Protein AF-A0A5N6J3F9-F1 (afdb_monomer_lite)

pLDDT: mean 80.96, std 13.85, range [47.03, 97.5]

InterPro domains:
  IPR051706 Glycosyltransferase domain-containing protein [PTHR32385] (2-87)

Secondary structure (DSSP, 8-state):
--GGG----SSHHHHHHHHTSHHHHHHHHHHHHHT---GGG---PPPHHHHSSSTT-S-------TT--HHHHHHHHHHHTHHHHHHHHHHHHHHHHHHHHHHHHHHHHHHHHHHHTT-------PPP-------

Organism: NCBI:txid656917

Foldseek 3Di:
DLVVLQDDDPQVLVSCCRRPRPVVVVVVVVVVVVVVDDPVPDDDDDDPVLCDDDPNNPDDDDDDPPPCDPSNVVVVVCVVCVVVVVVVVVVVVVVVVVVVVVVVVVVVVVVVVVVVVPPPDPPPDDDDPDDDDDD

Structure (mmCIF, N/CA/C/O backbone):
data_AF-A0A5N6J3F9-F1
#
_entry.id   AF-A0A5N6J3F9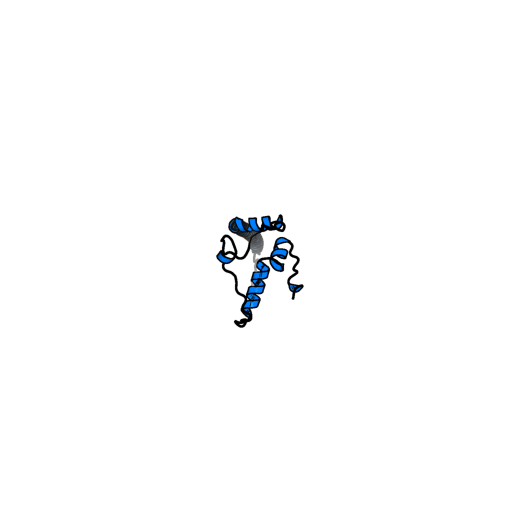-F1
#
loop_
_atom_site.group_PDB
_atom_site.id
_atom_site.type_symbol
_atom_site.label_atom_id
_atom_site.label_alt_id
_atom_site.label_comp_id
_atom_site.label_asym_id
_atom_site.label_entity_id
_atom_site.label_seq_id
_atom_site.pdbx_PDB_ins_code
_atom_site.Cartn_x
_atom_site.Cartn_y
_atom_site.Cartn_z
_atom_site.occupancy
_atom_site.B_iso_or_equiv
_atom_site.auth_seq_id
_atom_site.auth_comp_id
_atom_site.auth_asym_id
_atom_site.auth_atom_id
_atom_site.pdbx_PDB_model_num
ATOM 1 N N . MET A 1 1 ? 2.176 13.726 18.840 1.00 58.25 1 MET A N 1
ATOM 2 C CA . MET A 1 1 ? 1.753 12.321 18.663 1.00 58.25 1 MET A CA 1
ATOM 3 C C . MET A 1 1 ? 0.657 12.175 17.603 1.00 58.25 1 MET A C 1
ATOM 5 O O . MET A 1 1 ? 0.898 11.438 16.664 1.00 58.25 1 MET A O 1
ATOM 9 N N . LEU A 1 2 ? -0.479 12.898 17.643 1.00 58.34 2 LEU A N 1
ATOM 10 C CA . LEU A 1 2 ? -1.531 12.738 16.610 1.00 58.34 2 LEU A CA 1
ATOM 11 C C . LEU A 1 2 ? -1.236 13.447 15.267 1.00 58.34 2 LEU A C 1
ATOM 13 O O . LEU A 1 2 ? -1.411 12.858 14.208 1.00 58.34 2 LEU A O 1
ATOM 17 N N . GLN A 1 3 ? -0.723 14.684 15.303 1.00 66.62 3 GLN A N 1
ATOM 18 C CA . GLN A 1 3 ? -0.440 15.482 14.092 1.00 66.62 3 GLN A CA 1
ATOM 19 C C . GLN A 1 3 ? 0.627 14.868 13.175 1.00 66.62 3 GLN A C 1
ATOM 21 O O . GLN A 1 3 ? 0.628 15.130 11.981 1.00 66.62 3 GLN A O 1
ATOM 26 N N . GLN A 1 4 ? 1.523 14.029 13.705 1.00 67.06 4 GLN A N 1
ATOM 27 C CA . GLN A 1 4 ? 2.532 13.346 12.889 1.00 67.06 4 GLN A CA 1
ATOM 28 C C . GLN A 1 4 ? 1.935 12.290 11.956 1.00 67.06 4 GLN A C 1
ATOM 30 O O . GLN A 1 4 ? 2.615 11.891 11.024 1.00 67.06 4 GLN A O 1
ATOM 35 N N . TYR A 1 5 ? 0.701 11.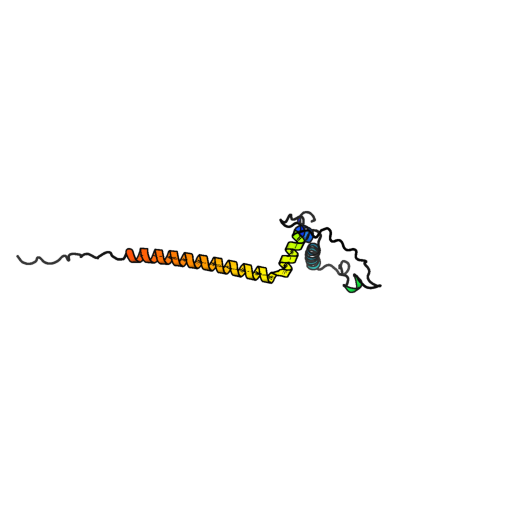833 12.183 1.00 62.06 5 TYR A N 1
ATOM 36 C CA . TYR A 1 5 ? 0.044 10.825 11.345 1.00 62.06 5 TYR A CA 1
ATOM 37 C C . TYR A 1 5 ? -0.974 11.425 10.361 1.00 62.06 5 TYR A C 1
ATOM 39 O O . TYR A 1 5 ? -1.582 10.680 9.593 1.00 62.06 5 TYR A O 1
ATOM 47 N N . ASP A 1 6 ? -1.111 12.753 10.323 1.00 63.91 6 ASP A N 1
ATOM 48 C CA . ASP A 1 6 ? -1.978 13.481 9.389 1.00 63.91 6 ASP A CA 1
ATOM 49 C C . ASP A 1 6 ? -1.257 13.759 8.058 1.00 63.91 6 ASP A C 1
ATOM 51 O O . ASP A 1 6 ? -0.816 14.869 7.755 1.00 63.91 6 ASP A O 1
ATOM 55 N N . HIS A 1 7 ? -1.060 12.701 7.273 1.00 66.94 7 HIS A N 1
ATOM 56 C CA . HIS A 1 7 ? -0.431 12.812 5.960 1.00 66.94 7 HIS A CA 1
ATOM 57 C C . HIS A 1 7 ? -1.499 12.980 4.881 1.00 66.94 7 HIS A C 1
ATOM 59 O O . HIS A 1 7 ? -2.342 12.108 4.699 1.00 66.94 7 HIS A O 1
ATOM 65 N N . HIS A 1 8 ? -1.424 14.056 4.104 1.00 68.38 8 HIS A N 1
ATOM 66 C CA . HIS A 1 8 ? -2.337 14.300 2.989 1.00 68.38 8 HIS A CA 1
ATOM 67 C C . HIS A 1 8 ? -1.790 13.668 1.702 1.00 68.38 8 HIS A C 1
ATOM 69 O O . HIS A 1 8 ? -1.081 14.307 0.926 1.00 68.38 8 HIS A O 1
ATOM 75 N N . TRP A 1 9 ? -2.094 12.388 1.484 1.00 68.06 9 TRP A N 1
ATOM 76 C CA . TRP A 1 9 ? -1.736 11.687 0.250 1.00 68.06 9 TRP A CA 1
ATOM 77 C C . TRP A 1 9 ? -2.703 12.044 -0.886 1.00 68.06 9 TRP A C 1
ATOM 79 O O . TRP A 1 9 ? -3.869 12.355 -0.655 1.00 68.06 9 TRP A O 1
ATOM 89 N N . VAL A 1 10 ? -2.230 11.936 -2.134 1.00 74.25 10 VAL A N 1
ATOM 90 C CA . VAL A 1 10 ? -3.023 12.203 -3.356 1.00 74.25 10 VAL A CA 1
ATOM 91 C C . VAL A 1 10 ? -4.295 11.341 -3.426 1.00 74.25 10 VAL A C 1
ATOM 93 O O . VAL A 1 10 ? -5.291 11.759 -4.011 1.00 74.25 10 VAL A O 1
ATOM 96 N N . PHE A 1 11 ? -4.281 10.157 -2.805 1.00 75.69 11 PHE A N 1
ATOM 97 C CA . PHE A 1 11 ? -5.440 9.273 -2.695 1.00 75.69 11 PHE A CA 1
ATOM 98 C C . PHE A 1 11 ? -6.031 9.315 -1.271 1.00 75.69 11 PHE A C 1
ATOM 100 O O . PHE A 1 11 ? -5.395 8.786 -0.352 1.00 75.69 11 PHE A O 1
ATOM 107 N N . PRO A 1 12 ? -7.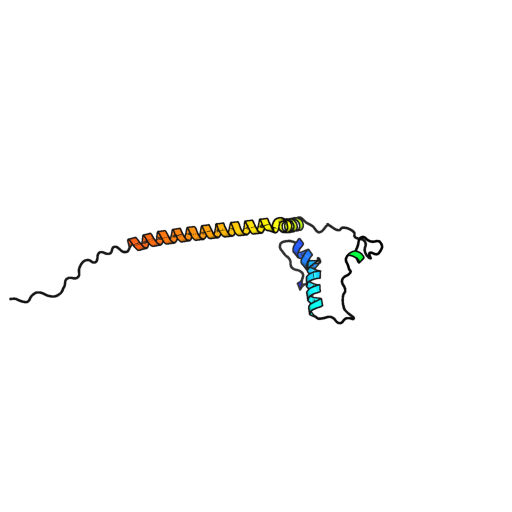247 9.871 -1.080 1.00 82.38 12 PRO A N 1
ATOM 108 C CA . PRO A 1 12 ? -7.904 9.985 0.228 1.00 82.38 12 PRO A CA 1
ATOM 109 C C . PRO A 1 12 ? -8.026 8.659 0.988 1.00 82.38 12 PRO A C 1
ATOM 111 O O . PRO A 1 12 ? -7.840 8.621 2.204 1.00 82.38 12 PRO A O 1
ATOM 114 N N . TYR A 1 13 ? -8.277 7.558 0.278 1.00 83.88 13 TYR A N 1
ATOM 115 C CA . TYR A 1 13 ? -8.363 6.218 0.855 1.00 83.88 13 TYR A CA 1
ATOM 116 C C . TYR A 1 13 ? -7.096 5.818 1.623 1.00 83.88 13 TYR A C 1
ATOM 118 O O . TYR A 1 13 ? -7.195 5.264 2.714 1.00 83.88 13 TYR A O 1
ATOM 126 N N . ILE A 1 14 ? -5.90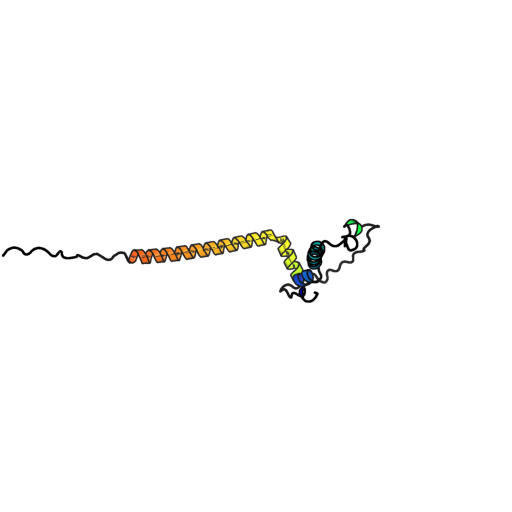5 6.128 1.095 1.00 83.94 14 ILE A N 1
ATOM 127 C CA . ILE A 1 14 ? -4.628 5.790 1.749 1.00 83.94 14 ILE A CA 1
ATOM 128 C C . ILE A 1 14 ? -4.467 6.598 3.036 1.00 83.94 14 ILE A C 1
ATOM 130 O O . ILE A 1 14 ? -4.099 6.034 4.064 1.00 83.94 14 ILE A O 1
ATOM 134 N N . THR A 1 15 ? -4.798 7.890 2.995 1.00 83.69 15 THR A N 1
ATOM 135 C CA . THR A 1 15 ? -4.777 8.769 4.169 1.00 83.69 15 THR A CA 1
ATOM 136 C C . THR A 1 15 ? -5.668 8.221 5.280 1.00 83.69 15 THR A C 1
ATOM 138 O O . THR A 1 15 ? -5.195 7.968 6.384 1.00 83.69 15 THR A O 1
ATOM 141 N N . ILE A 1 16 ? -6.938 7.937 4.977 1.00 85.44 16 ILE A N 1
ATOM 142 C CA . ILE A 1 16 ? -7.891 7.392 5.957 1.00 85.44 16 ILE A CA 1
ATOM 143 C C . ILE A 1 16 ? -7.379 6.055 6.511 1.00 85.44 16 ILE A C 1
ATOM 145 O O . ILE A 1 16 ? -7.396 5.825 7.719 1.00 85.44 16 ILE A O 1
ATOM 149 N N . MET A 1 17 ? -6.849 5.188 5.645 1.00 87.38 17 MET A N 1
ATOM 150 C CA . MET A 1 17 ? -6.320 3.887 6.047 1.00 87.38 17 MET A CA 1
ATOM 151 C C . MET A 1 17 ? -5.114 3.979 6.985 1.00 87.38 17 MET A C 1
ATOM 153 O O . MET A 1 17 ? -5.001 3.168 7.909 1.00 87.38 17 MET A O 1
ATOM 157 N N . TYR A 1 18 ? -4.231 4.952 6.748 1.00 85.50 18 TYR A N 1
ATOM 158 C CA . TYR A 1 18 ? -3.004 5.172 7.513 1.00 85.50 18 TYR A CA 1
ATOM 159 C C . TYR A 1 18 ? -3.237 5.927 8.824 1.00 85.50 18 TYR A C 1
ATOM 161 O O . TYR A 1 18 ? -2.506 5.697 9.783 1.00 85.50 18 TYR A O 1
ATOM 169 N N . SER A 1 19 ? -4.242 6.804 8.884 1.00 83.44 19 SER A N 1
ATOM 170 C CA . SER A 1 19 ? -4.513 7.625 10.070 1.00 83.44 19 SER A CA 1
ATOM 171 C C . SER A 1 19 ? -5.530 6.990 11.021 1.00 83.44 19 SER A C 1
ATOM 173 O O . SER A 1 19 ? -5.359 7.080 12.232 1.00 83.44 19 SER A O 1
ATOM 175 N N . THR A 1 20 ? -6.587 6.350 10.508 1.00 84.94 20 THR A N 1
ATOM 176 C CA . THR A 1 20 ? -7.681 5.795 11.338 1.00 84.94 20 THR A CA 1
ATOM 177 C C . THR A 1 20 ? -8.126 4.390 10.933 1.00 84.94 20 THR A C 1
ATOM 179 O O . THR A 1 20 ? -9.075 3.852 11.502 1.00 84.94 20 THR A O 1
ATOM 182 N N . GLY A 1 21 ? -7.454 3.765 9.968 1.00 85.50 21 GLY A N 1
ATOM 183 C CA . GLY A 1 21 ? -7.810 2.440 9.479 1.00 85.50 21 GLY A CA 1
ATOM 184 C C . GLY A 1 21 ? -6.957 1.291 10.035 1.00 85.50 21 GLY A C 1
ATOM 185 O O . GLY A 1 21 ? -6.046 1.489 10.836 1.00 85.50 21 GLY A O 1
ATOM 186 N N . PRO A 1 22 ? -7.209 0.057 9.566 1.00 87.06 22 PRO A N 1
ATOM 187 C CA . PRO A 1 22 ? -6.394 -1.127 9.841 1.00 87.06 22 PRO A CA 1
ATOM 188 C C . PRO A 1 22 ? -4.869 -0.959 9.737 1.00 87.06 22 PRO A C 1
ATOM 190 O O . PRO A 1 22 ? -4.122 -1.615 10.470 1.00 87.06 22 PRO A O 1
ATOM 193 N N . LEU A 1 23 ? -4.380 -0.094 8.842 1.00 88.25 23 LEU A N 1
ATOM 194 C CA . LEU A 1 23 ? -2.943 0.113 8.684 1.00 88.25 23 LEU A CA 1
ATOM 195 C C . LEU A 1 23 ? -2.369 0.933 9.846 1.00 88.25 23 LEU A C 1
ATOM 197 O O . LEU A 1 23 ? -1.329 0.548 10.378 1.00 88.25 23 LEU A O 1
ATOM 201 N N . PHE A 1 24 ? -3.078 1.968 10.312 1.00 89.62 24 PHE A N 1
ATOM 202 C CA . PHE A 1 24 ? -2.723 2.692 11.538 1.00 89.62 24 PHE A CA 1
ATOM 203 C C . PHE A 1 24 ? -2.529 1.732 12.716 1.00 89.62 24 PHE A C 1
ATOM 205 O O . PHE A 1 24 ? -1.481 1.729 13.361 1.00 89.62 24 PHE A O 1
ATOM 212 N N . LEU A 1 25 ? -3.510 0.848 12.942 1.00 89.44 25 LEU A N 1
ATOM 213 C CA . LEU A 1 25 ? -3.459 -0.137 14.023 1.00 89.44 25 LEU A CA 1
ATOM 214 C C . LEU A 1 25 ? -2.232 -1.048 13.897 1.00 89.44 25 LEU A C 1
ATOM 216 O O . LEU A 1 25 ? -1.576 -1.340 14.890 1.00 89.44 25 LEU A O 1
ATOM 220 N N . SER A 1 26 ? -1.888 -1.451 12.673 1.00 91.31 26 SER A N 1
ATOM 221 C CA . SER A 1 26 ? -0.711 -2.282 12.408 1.00 91.31 26 SER A CA 1
ATOM 222 C C . SER A 1 26 ? 0.601 -1.564 12.746 1.00 91.31 26 SER A C 1
ATOM 224 O O . SER A 1 26 ? 1.530 -2.194 13.251 1.00 91.31 26 SER A O 1
ATOM 226 N N . VAL A 1 27 ? 0.696 -0.257 12.481 1.00 91.19 27 VAL A N 1
ATOM 227 C CA . VAL A 1 27 ? 1.875 0.558 12.822 1.00 91.19 27 VAL A CA 1
ATOM 228 C C . VAL A 1 27 ? 1.996 0.725 14.333 1.00 91.19 27 VAL A C 1
ATOM 230 O O . VAL A 1 27 ? 3.051 0.433 14.891 1.00 91.19 27 VAL A O 1
ATOM 233 N N . ILE A 1 28 ? 0.910 1.111 15.006 1.00 90.38 28 ILE A N 1
ATOM 234 C CA . ILE A 1 28 ? 0.902 1.267 16.465 1.00 90.38 28 ILE A CA 1
ATOM 235 C C . ILE A 1 28 ? 1.173 -0.065 17.168 1.00 90.38 28 ILE A C 1
ATOM 237 O O . ILE A 1 28 ? 1.898 -0.092 18.154 1.00 90.38 28 ILE A O 1
ATOM 241 N N . TRP A 1 29 ? 0.663 -1.183 16.648 1.00 91.12 29 TRP A N 1
ATOM 242 C CA . TRP A 1 29 ? 0.944 -2.511 17.196 1.00 91.12 29 TRP A CA 1
ATOM 243 C C . TRP A 1 29 ? 2.433 -2.867 17.136 1.00 91.12 29 TRP A C 1
ATOM 245 O O . TRP A 1 29 ? 2.987 -3.378 18.110 1.00 91.12 29 TRP A O 1
ATOM 255 N N . LYS A 1 30 ? 3.099 -2.559 16.015 1.00 90.88 30 LYS A N 1
ATOM 256 C CA . LYS A 1 30 ? 4.552 -2.738 15.886 1.00 90.88 30 LYS A CA 1
ATOM 257 C C . LYS A 1 30 ? 5.317 -1.873 16.883 1.00 90.88 30 LYS A C 1
ATOM 259 O O . LYS A 1 30 ? 6.243 -2.375 17.510 1.00 90.88 30 LYS A O 1
ATOM 264 N N . GLU A 1 31 ? 4.925 -0.610 17.031 1.00 91.06 31 GLU A N 1
ATOM 265 C CA . GLU A 1 31 ? 5.516 0.316 18.004 1.00 91.06 31 GLU A CA 1
ATOM 266 C C . GLU A 1 31 ? 5.346 -0.214 19.437 1.00 91.06 31 GLU A C 1
ATOM 268 O O . GLU A 1 31 ? 6.309 -0.315 20.185 1.00 91.06 31 GLU A O 1
ATOM 273 N N . TYR A 1 32 ? 4.136 -0.659 19.776 1.00 90.31 32 TYR A N 1
ATOM 274 C CA . TYR A 1 32 ? 3.782 -1.172 21.094 1.00 90.31 32 TYR A CA 1
ATOM 275 C C . TYR A 1 32 ? 4.566 -2.433 21.486 1.00 90.31 32 TYR A C 1
ATOM 277 O O . TYR A 1 32 ? 5.058 -2.522 22.607 1.00 90.31 32 TYR A O 1
ATOM 285 N N . ILE A 1 33 ? 4.710 -3.411 20.582 1.00 90.81 33 ILE A N 1
ATOM 286 C CA . ILE A 1 33 ? 5.481 -4.630 20.884 1.00 90.81 33 ILE A CA 1
ATOM 287 C C . ILE A 1 33 ? 6.979 -4.331 20.992 1.00 90.81 33 ILE A C 1
ATOM 289 O O . ILE A 1 33 ? 7.672 -4.998 21.762 1.00 90.81 33 ILE A O 1
ATOM 293 N N . ARG A 1 34 ? 7.490 -3.350 20.234 1.00 91.31 34 ARG A N 1
ATOM 294 C CA . ARG A 1 34 ? 8.919 -3.005 20.223 1.00 91.31 34 ARG A CA 1
ATOM 295 C C . ARG A 1 34 ? 9.441 -2.654 21.617 1.00 91.31 34 ARG A C 1
ATOM 297 O O . ARG A 1 34 ? 10.594 -2.952 21.915 1.00 91.31 34 ARG A O 1
ATOM 304 N N . ASP A 1 35 ? 8.584 -2.094 22.462 1.00 88.12 35 ASP A N 1
ATOM 305 C CA . ASP A 1 35 ? 8.940 -1.627 23.800 1.00 88.12 35 ASP A CA 1
ATOM 306 C C . ASP A 1 35 ? 8.790 -2.712 24.893 1.00 88.12 35 ASP A C 1
ATOM 308 O O . ASP A 1 35 ? 8.906 -2.401 26.075 1.00 88.12 35 ASP A O 1
ATOM 312 N N . TYR A 1 36 ? 8.554 -3.983 24.522 1.00 86.31 36 TYR A N 1
ATOM 313 C CA . TYR A 1 36 ? 8.416 -5.143 25.428 1.00 86.31 36 TYR A CA 1
ATOM 314 C C . TYR A 1 36 ? 7.562 -4.853 26.679 1.00 86.31 36 TYR A C 1
ATOM 316 O O . TYR A 1 36 ? 8.060 -4.887 27.809 1.00 86.31 36 TYR A O 1
ATOM 324 N N . PRO A 1 37 ? 6.263 -4.560 26.498 1.00 88.06 37 PRO A N 1
ATOM 325 C CA . PRO A 1 37 ? 5.400 -4.112 27.581 1.00 88.06 37 PRO A CA 1
ATOM 326 C C . PRO A 1 37 ? 5.275 -5.183 28.681 1.00 88.06 37 PRO A C 1
ATOM 328 O O . PRO A 1 37 ? 5.171 -6.375 28.371 1.00 88.06 37 PRO A O 1
ATOM 331 N N . PRO A 1 38 ? 5.255 -4.786 29.967 1.00 89.62 38 PRO A N 1
ATOM 332 C CA . PRO A 1 38 ? 5.102 -5.723 31.074 1.00 89.62 38 PRO A CA 1
ATOM 333 C C . PRO A 1 38 ? 3.747 -6.442 31.010 1.00 89.62 38 PRO A C 1
ATOM 335 O O . PRO A 1 38 ? 2.748 -5.881 30.565 1.00 89.62 38 PRO A O 1
ATOM 338 N N . GLU A 1 39 ? 3.685 -7.678 31.514 1.00 86.56 39 GLU A N 1
ATOM 339 C CA . GLU A 1 39 ? 2.496 -8.546 31.397 1.00 86.56 39 GLU A CA 1
ATOM 340 C C . GLU A 1 39 ? 1.201 -7.912 31.932 1.00 86.56 39 GLU A C 1
ATOM 342 O O . GLU A 1 39 ? 0.121 -8.157 31.398 1.00 86.56 39 GLU A O 1
ATOM 347 N N . MET A 1 40 ? 1.299 -7.046 32.944 1.00 86.44 40 MET A N 1
ATOM 348 C CA . MET A 1 40 ? 0.147 -6.344 33.520 1.00 86.44 40 MET A CA 1
ATOM 349 C C . MET A 1 40 ? -0.484 -5.319 32.561 1.00 86.44 40 MET A C 1
ATOM 351 O O . MET A 1 40 ? -1.678 -5.056 32.658 1.00 86.44 40 MET A O 1
ATOM 355 N N . SER A 1 41 ? 0.289 -4.749 31.631 1.00 85.50 41 SER A N 1
ATOM 356 C CA . SER A 1 41 ? -0.189 -3.778 30.636 1.00 85.50 41 SER A CA 1
ATOM 357 C C . SER A 1 41 ? -0.288 -4.371 29.229 1.00 85.50 41 SER A C 1
ATOM 359 O O . SER A 1 41 ? -0.425 -3.627 28.253 1.00 85.50 41 SER A O 1
ATOM 361 N N . ARG A 1 42 ? -0.222 -5.705 29.109 1.00 88.31 42 ARG A N 1
ATOM 362 C CA . ARG A 1 42 ? -0.211 -6.417 27.832 1.00 88.31 42 ARG A CA 1
ATOM 363 C C . ARG A 1 42 ? -1.581 -6.386 27.154 1.00 88.31 42 ARG A C 1
ATOM 365 O O . ARG A 1 42 ? -2.524 -7.047 27.586 1.00 88.31 42 ARG A O 1
ATOM 372 N N . VAL A 1 43 ? -1.669 -5.677 26.035 1.00 89.50 43 VAL A N 1
ATOM 373 C CA . VAL A 1 43 ? -2.836 -5.683 25.152 1.00 89.50 43 VAL A CA 1
ATOM 374 C C . VAL A 1 43 ? -2.900 -7.030 24.433 1.00 89.50 43 VAL A C 1
ATOM 376 O O . VAL A 1 43 ? -1.8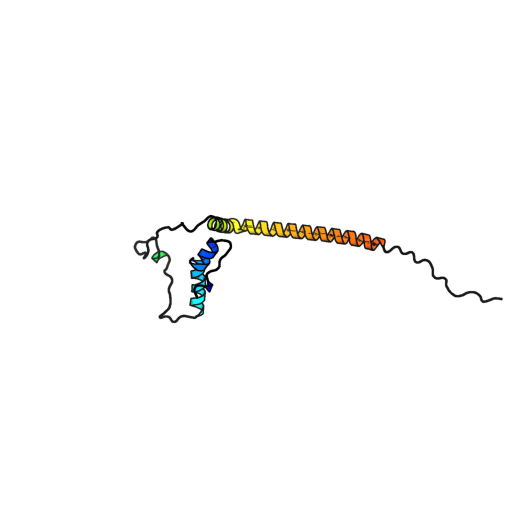99 -7.518 23.901 1.00 89.50 43 VAL A O 1
ATOM 379 N N . ARG A 1 44 ? -4.083 -7.649 24.427 1.00 87.69 44 ARG A N 1
ATOM 380 C CA . ARG A 1 44 ? -4.345 -8.934 23.769 1.00 87.69 44 ARG A CA 1
ATOM 381 C C . ARG A 1 44 ? -5.322 -8.740 22.618 1.00 87.69 44 ARG A C 1
ATOM 383 O O . ARG A 1 44 ? -6.237 -7.926 22.706 1.00 87.69 44 ARG A O 1
ATOM 390 N N . ILE A 1 45 ? -5.108 -9.494 21.547 1.00 87.25 45 ILE A N 1
ATOM 391 C CA . ILE A 1 45 ? -5.976 -9.495 20.370 1.00 87.25 45 ILE A CA 1
ATOM 392 C C . ILE A 1 45 ? -7.007 -10.608 20.554 1.00 87.25 45 ILE A C 1
ATOM 394 O O . ILE A 1 45 ? -6.640 -11.743 20.853 1.00 87.25 45 ILE A O 1
ATOM 398 N N . LEU A 1 46 ? -8.283 -10.263 20.392 1.00 89.12 46 LEU A N 1
ATOM 399 C CA . LEU A 1 46 ? -9.398 -11.204 20.465 1.00 89.12 46 LEU A CA 1
ATOM 400 C C . LEU A 1 46 ? -9.332 -12.209 19.304 1.00 89.12 46 LEU A C 1
ATOM 402 O O . LEU A 1 46 ? -9.038 -11.818 18.171 1.00 89.12 46 LEU A O 1
ATOM 406 N N . MET A 1 47 ? -9.615 -13.488 19.564 1.00 87.69 47 MET A N 1
ATOM 407 C CA . MET A 1 47 ? -9.638 -14.498 18.503 1.00 87.69 47 MET A CA 1
ATOM 408 C C . MET A 1 47 ? -10.848 -14.301 17.582 1.00 87.69 47 MET A C 1
ATOM 410 O O . MET A 1 47 ? -11.891 -13.779 17.976 1.00 87.69 47 MET A O 1
ATOM 414 N N . GLN A 1 48 ? -10.713 -14.730 16.327 1.00 85.56 48 GLN A N 1
ATOM 415 C CA . GLN A 1 48 ? -11.710 -14.465 15.287 1.00 85.56 48 GLN A CA 1
ATOM 416 C C . GLN A 1 48 ? -13.099 -15.050 15.609 1.00 85.56 48 GLN A C 1
ATOM 418 O O . GLN A 1 48 ? -14.106 -14.414 15.301 1.00 85.56 48 GLN A O 1
ATOM 423 N N . ASP A 1 49 ? -13.162 -16.210 16.266 1.00 85.62 49 ASP A N 1
ATOM 424 C CA . ASP A 1 49 ? -14.428 -16.864 16.637 1.00 85.62 49 ASP A CA 1
ATOM 425 C C . ASP A 1 49 ? -15.153 -16.153 17.794 1.00 85.62 49 ASP A C 1
ATOM 427 O O . ASP A 1 49 ? -16.380 -16.165 17.894 1.00 85.62 49 ASP A O 1
ATOM 431 N N . GLU A 1 50 ? -14.407 -15.476 18.662 1.00 87.69 50 GLU A N 1
ATOM 432 C CA . GLU A 1 50 ? -14.959 -14.679 19.764 1.00 87.69 50 GLU A CA 1
ATOM 433 C C . GLU A 1 50 ? -15.408 -13.293 19.278 1.00 87.69 50 GLU A C 1
ATOM 435 O O . GLU A 1 50 ? -16.224 -12.626 19.918 1.00 87.69 50 GLU A O 1
ATOM 440 N N . TYR A 1 51 ? -14.898 -12.860 18.122 1.00 86.31 51 TYR A N 1
ATOM 441 C CA . TYR A 1 51 ? -15.203 -11.561 17.541 1.00 86.31 51 TYR A CA 1
ATOM 442 C C . TYR A 1 51 ? -16.602 -11.507 16.912 1.00 86.31 51 TYR A C 1
ATOM 444 O O . TYR A 1 51 ? -17.340 -10.562 17.183 1.00 86.31 51 TYR A O 1
ATOM 452 N N . GLN A 1 52 ? -16.989 -12.493 16.087 1.00 83.56 52 GLN A N 1
ATOM 453 C CA . GLN A 1 52 ? -18.265 -12.460 15.352 1.00 83.56 52 GLN A CA 1
ATOM 454 C C . GLN A 1 52 ? -18.759 -13.859 14.925 1.00 83.56 52 GLN A C 1
ATOM 456 O O . GLN A 1 52 ? -17.958 -14.760 14.702 1.00 83.56 52 GLN A O 1
ATOM 461 N N . LYS A 1 53 ? -20.077 -13.962 14.662 1.00 81.38 53 LYS A N 1
ATOM 462 C CA . LYS A 1 53 ? -20.837 -15.049 13.989 1.00 81.38 53 LYS A CA 1
ATOM 463 C C . LYS A 1 53 ? -21.432 -16.126 14.891 1.00 81.38 53 LYS A C 1
ATOM 465 O O . LYS A 1 53 ? -22.320 -16.836 14.425 1.00 81.38 53 LYS A O 1
ATOM 470 N N . TYR A 1 54 ? -21.017 -16.221 16.146 1.00 86.12 54 TYR A N 1
ATOM 471 C CA . TYR A 1 54 ? -21.511 -17.237 17.070 1.00 86.12 54 TYR A CA 1
ATOM 472 C C . TYR A 1 54 ? -22.325 -16.621 18.206 1.00 86.12 54 TYR A C 1
ATOM 474 O O . TYR A 1 54 ? -22.239 -15.426 18.482 1.00 86.12 54 TYR A O 1
ATOM 482 N N . SER A 1 55 ? -23.115 -17.447 18.896 1.00 86.50 55 SER A N 1
ATOM 483 C CA . SER A 1 55 ? -23.910 -17.006 20.051 1.00 86.50 55 SER A CA 1
ATOM 484 C C . SER A 1 55 ? -23.050 -16.561 21.239 1.00 86.50 55 SER A C 1
ATOM 486 O O . SER A 1 55 ? -23.546 -15.861 22.114 1.00 86.50 55 SER A O 1
ATOM 488 N N . TRP A 1 56 ? -21.778 -16.966 21.272 1.00 87.69 56 TRP A N 1
ATOM 489 C CA . TRP A 1 56 ? -20.781 -16.557 22.266 1.00 87.69 56 TRP A CA 1
ATOM 490 C C . TRP A 1 56 ? -19.857 -15.431 21.773 1.00 87.69 56 TRP A C 1
ATOM 492 O O . TRP A 1 56 ? -18.887 -15.103 22.451 1.00 87.69 56 TRP A O 1
ATOM 502 N N . SER A 1 57 ? -20.110 -14.852 20.595 1.00 90.12 57 SER A N 1
ATOM 503 C CA . SER A 1 57 ? -19.333 -13.708 20.118 1.00 90.12 57 SER A CA 1
ATOM 504 C C . SER A 1 57 ? -19.695 -12.441 20.897 1.00 90.12 57 SER A C 1
ATOM 506 O O . SER A 1 57 ? -20.864 -12.187 21.181 1.00 90.12 57 SER A O 1
ATOM 508 N N . PHE A 1 58 ? -18.697 -11.615 21.210 1.00 88.62 58 PHE A N 1
ATOM 509 C CA . PHE A 1 58 ? -18.892 -10.408 22.022 1.00 88.62 58 PHE A CA 1
ATOM 510 C C . PHE A 1 58 ? -19.509 -9.235 21.249 1.00 88.62 58 PHE A C 1
ATOM 512 O O . PHE A 1 58 ? -20.119 -8.356 21.858 1.00 88.62 58 PHE A O 1
ATOM 519 N N . PHE A 1 59 ? -19.348 -9.200 19.921 1.00 88.50 59 PHE A N 1
ATOM 520 C CA . PHE A 1 59 ? -19.742 -8.061 19.094 1.00 88.50 59 PHE A CA 1
ATOM 521 C C . PHE A 1 59 ? -20.737 -8.436 17.995 1.00 88.50 59 PHE A C 1
ATOM 523 O O . PHE A 1 59 ? -20.677 -9.501 17.379 1.00 88.50 59 PHE A O 1
ATOM 530 N N . THR A 1 60 ? -21.631 -7.495 17.702 1.00 83.31 60 THR A N 1
ATOM 531 C CA . THR A 1 60 ? -22.515 -7.509 16.535 1.00 83.31 60 THR A CA 1
ATOM 532 C C . THR A 1 60 ? -21.972 -6.546 15.482 1.00 83.31 60 THR A C 1
ATOM 534 O O . THR A 1 60 ? -21.489 -5.458 15.794 1.00 83.31 60 THR A O 1
ATOM 537 N N . HIS A 1 61 ? -21.997 -6.958 14.213 1.00 79.81 61 HIS A N 1
ATOM 538 C CA . HIS A 1 61 ? -21.382 -6.190 13.133 1.00 79.81 61 HIS A CA 1
ATOM 539 C C . HIS A 1 61 ? -22.436 -5.449 12.311 1.00 79.81 61 HIS A C 1
ATOM 541 O O . HIS A 1 61 ? -23.342 -6.066 11.749 1.00 79.81 61 HIS A O 1
ATOM 547 N N . HIS A 1 62 ? -22.268 -4.135 12.183 1.00 81.19 62 HIS A N 1
ATOM 548 C CA . HIS A 1 62 ? -23.055 -3.291 11.291 1.00 81.19 62 HIS A CA 1
ATOM 549 C C . HIS A 1 62 ? -22.141 -2.758 10.184 1.00 81.19 62 HIS A C 1
ATOM 551 O O . HIS A 1 62 ? -21.126 -2.122 10.457 1.00 81.19 62 HIS A O 1
ATOM 557 N N . ILE A 1 63 ? -22.480 -3.050 8.928 1.00 77.69 63 ILE A N 1
ATOM 558 C CA . ILE A 1 63 ? -21.619 -2.743 7.780 1.00 77.69 63 ILE A CA 1
ATOM 559 C C . ILE A 1 63 ? -21.660 -1.238 7.479 1.00 77.69 63 ILE A C 1
ATOM 561 O O . ILE A 1 63 ? -22.696 -0.707 7.082 1.00 77.69 63 ILE A O 1
ATOM 565 N N . GLY A 1 64 ? -20.512 -0.566 7.602 1.00 72.00 64 GLY A N 1
ATOM 566 C CA . GLY A 1 64 ? -20.306 0.825 7.192 1.00 72.00 64 GLY A CA 1
ATOM 567 C C . GLY A 1 64 ? -19.381 0.930 5.977 1.00 72.00 64 GLY A C 1
ATOM 568 O O . GLY A 1 64 ? -18.164 0.972 6.125 1.00 72.00 64 GLY A O 1
ATOM 569 N N . ASN A 1 65 ? -19.946 1.005 4.768 1.00 70.75 65 ASN A N 1
ATOM 570 C CA . ASN A 1 65 ? -19.183 1.114 3.509 1.00 70.75 65 ASN A CA 1
ATOM 571 C C . ASN A 1 65 ? -19.054 2.555 2.979 1.00 70.75 65 ASN A C 1
ATOM 573 O O . ASN A 1 65 ? -18.642 2.762 1.840 1.00 70.75 65 ASN A O 1
ATOM 577 N N . SER A 1 66 ? -19.407 3.561 3.782 1.00 75.06 66 SER A N 1
ATOM 578 C CA . SER A 1 66 ? -19.510 4.964 3.350 1.00 75.06 66 SER A CA 1
ATOM 579 C C . SER A 1 66 ? -18.181 5.602 2.931 1.00 75.06 66 SER A C 1
ATOM 581 O O . SER A 1 66 ? -18.183 6.536 2.136 1.00 75.06 66 SER A O 1
ATOM 583 N N . TRP A 1 67 ? -17.052 5.097 3.428 1.00 73.25 67 TRP A N 1
ATOM 584 C CA . TRP A 1 67 ? -15.715 5.637 3.155 1.00 73.25 67 TRP A CA 1
ATOM 585 C C . TRP A 1 67 ? -15.018 4.992 1.942 1.00 73.25 67 TRP A C 1
ATOM 587 O O . TRP A 1 67 ? -13.961 5.455 1.516 1.00 73.25 67 TRP A O 1
ATOM 597 N N . HIS A 1 68 ? -15.607 3.945 1.349 1.00 78.88 68 HIS A N 1
ATOM 598 C CA . HIS A 1 68 ? -15.062 3.281 0.161 1.00 78.88 68 HIS A CA 1
ATOM 599 C C . HIS A 1 68 ? -15.467 4.026 -1.117 1.00 78.88 68 HIS A C 1
ATOM 601 O O . HIS A 1 68 ? -16.428 3.670 -1.808 1.00 78.88 68 HIS A O 1
ATOM 607 N N . GLY A 1 69 ? -14.713 5.081 -1.420 1.00 83.06 69 GLY A N 1
ATOM 608 C CA . GLY A 1 69 ? -14.879 5.908 -2.610 1.00 83.06 69 GLY A CA 1
ATOM 609 C C . GLY A 1 69 ? -14.393 5.267 -3.917 1.00 83.06 69 GLY A C 1
ATOM 610 O O . GLY A 1 69 ? -14.143 4.064 -4.030 1.00 83.06 69 GLY A O 1
ATOM 611 N N . LYS A 1 70 ? -14.271 6.096 -4.960 1.00 84.69 70 LYS A N 1
ATOM 612 C CA . LYS A 1 70 ? -13.767 5.684 -6.287 1.00 84.69 70 LYS A CA 1
ATOM 613 C C . LYS A 1 70 ? -12.289 5.285 -6.245 1.00 84.69 70 LYS A C 1
ATOM 615 O O . LYS A 1 70 ? -11.878 4.349 -6.922 1.00 84.69 70 LYS A O 1
ATOM 620 N N . ASP A 1 71 ? -11.519 5.992 -5.435 1.00 85.94 71 ASP A N 1
ATOM 621 C CA . ASP A 1 71 ? -10.111 5.750 -5.134 1.00 85.94 71 ASP A CA 1
ATOM 622 C C . ASP A 1 71 ? -9.887 4.395 -4.450 1.00 85.94 71 ASP A C 1
ATOM 624 O O . ASP A 1 71 ? -9.021 3.634 -4.876 1.00 85.94 71 ASP A O 1
ATOM 628 N N . ALA A 1 72 ? -10.728 4.045 -3.473 1.00 86.94 72 ALA A N 1
ATOM 629 C CA . ALA A 1 72 ? -10.726 2.733 -2.829 1.00 86.94 72 ALA A CA 1
ATOM 630 C C . ALA A 1 72 ? -10.861 1.605 -3.858 1.00 86.94 72 ALA A C 1
ATOM 632 O O . ALA A 1 72 ? -10.058 0.677 -3.897 1.00 86.94 72 ALA A O 1
ATOM 633 N N . ARG A 1 73 ? -11.857 1.724 -4.746 1.00 88.00 73 ARG A N 1
ATOM 634 C CA . ARG 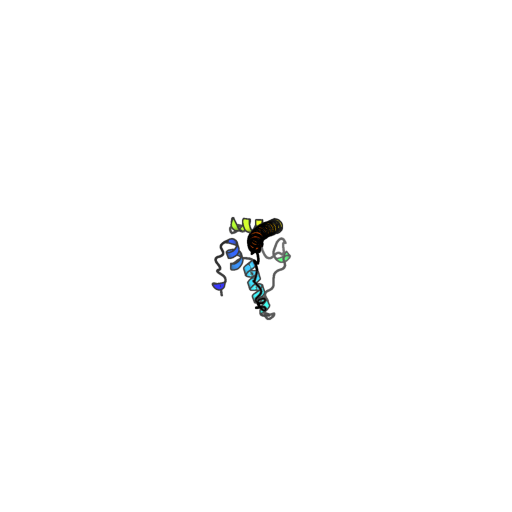A 1 73 ? -12.118 0.735 -5.801 1.00 88.00 73 ARG A CA 1
ATOM 635 C C . ARG A 1 73 ? -10.965 0.632 -6.785 1.00 88.00 73 ARG A C 1
ATOM 637 O O . ARG A 1 73 ? -10.642 -0.472 -7.205 1.00 88.00 73 ARG A O 1
ATOM 644 N N . PHE A 1 74 ? -10.345 1.755 -7.138 1.00 89.81 74 PHE A N 1
ATOM 645 C CA . PHE A 1 74 ? -9.171 1.760 -8.002 1.00 89.81 74 PHE A CA 1
ATOM 646 C C . PHE A 1 74 ? -7.996 1.012 -7.358 1.00 89.81 74 PHE A C 1
ATOM 648 O O . PHE A 1 74 ? -7.401 0.149 -7.996 1.00 89.81 74 PHE A O 1
ATOM 655 N N . ILE A 1 75 ? -7.712 1.263 -6.079 1.00 87.88 75 ILE A N 1
ATOM 656 C CA . ILE A 1 75 ? -6.646 0.572 -5.340 1.00 87.88 75 ILE A CA 1
ATOM 657 C C . ILE A 1 75 ? -6.955 -0.922 -5.190 1.00 87.88 75 ILE A C 1
ATOM 659 O O . ILE A 1 75 ? -6.086 -1.754 -5.449 1.00 87.88 75 ILE A O 1
ATOM 663 N N . SER A 1 76 ? -8.192 -1.285 -4.841 1.00 88.25 76 SER A N 1
ATOM 664 C CA . SER A 1 76 ? -8.618 -2.688 -4.787 1.00 88.25 76 SER A CA 1
ATOM 665 C C . SER A 1 76 ? -8.512 -3.376 -6.151 1.00 88.25 76 SER A C 1
ATOM 667 O O . SER A 1 76 ? -8.059 -4.515 -6.223 1.00 88.25 76 SER A O 1
ATOM 669 N N . TRP A 1 77 ? -8.868 -2.685 -7.239 1.00 93.38 77 TRP A N 1
ATOM 670 C CA . TRP A 1 77 ? -8.712 -3.186 -8.605 1.00 93.38 77 TRP A CA 1
ATOM 671 C C . TRP A 1 77 ? -7.238 -3.415 -8.953 1.00 93.38 77 TRP A C 1
ATOM 673 O O . TRP A 1 77 ? -6.883 -4.497 -9.414 1.00 93.38 77 TRP A O 1
ATOM 683 N N . MET A 1 78 ? -6.357 -2.453 -8.660 1.00 91.19 78 MET A N 1
ATOM 684 C CA . MET A 1 78 ? -4.915 -2.630 -8.856 1.00 91.19 78 MET A CA 1
ATOM 685 C C . MET A 1 78 ? -4.380 -3.831 -8.068 1.00 91.19 78 MET A C 1
ATOM 687 O O . MET A 1 78 ? -3.586 -4.601 -8.600 1.00 91.19 78 MET A O 1
ATOM 691 N N . GLY A 1 79 ? -4.843 -4.021 -6.827 1.00 90.25 79 GLY A N 1
ATOM 692 C CA . GLY A 1 79 ? -4.487 -5.176 -6.002 1.00 90.25 79 GLY A CA 1
ATOM 693 C C . GLY A 1 79 ? -4.943 -6.504 -6.611 1.00 90.25 79 GLY A C 1
ATOM 694 O O . GLY A 1 79 ? -4.163 -7.450 -6.671 1.00 90.25 79 GLY A O 1
ATOM 695 N N . GLN A 1 80 ? -6.168 -6.569 -7.137 1.00 93.94 80 GLN A N 1
ATOM 696 C CA . GLN A 1 80 ? -6.686 -7.763 -7.813 1.00 93.94 80 GLN A CA 1
ATOM 697 C C . GLN A 1 80 ? -5.930 -8.072 -9.117 1.00 93.94 80 GLN A C 1
ATOM 699 O O . GLN A 1 80 ? -5.747 -9.236 -9.474 1.00 93.94 80 GLN A O 1
ATOM 704 N N . HIS A 1 81 ? -5.467 -7.035 -9.817 1.00 94.75 81 HIS A N 1
ATOM 705 C CA . HIS A 1 81 ? -4.776 -7.128 -11.104 1.00 94.75 81 HIS A CA 1
ATOM 706 C C . HIS A 1 81 ? -3.260 -6.885 -11.002 1.00 94.75 81 HIS A C 1
ATOM 708 O O . HIS A 1 81 ? -2.629 -6.474 -11.978 1.00 94.75 81 HIS A O 1
ATOM 714 N N . TRP A 1 82 ? -2.644 -7.172 -9.851 1.00 95.25 82 TRP A N 1
ATOM 715 C CA . TRP A 1 82 ? -1.228 -6.866 -9.609 1.00 95.25 82 TRP A CA 1
ATOM 716 C C . TRP A 1 82 ? -0.282 -7.510 -10.640 1.00 95.25 82 TRP A C 1
ATOM 718 O O . TRP A 1 82 ? 0.658 -6.862 -11.091 1.00 95.25 82 TRP A O 1
ATOM 728 N N . MET A 1 83 ? -0.570 -8.740 -11.087 1.00 94.69 83 MET A N 1
ATOM 729 C CA . MET A 1 83 ? 0.212 -9.439 -12.122 1.00 94.69 83 MET A CA 1
ATOM 730 C C . MET A 1 83 ? 0.161 -8.738 -13.485 1.00 94.69 83 MET A C 1
ATOM 732 O O . MET A 1 83 ? 1.146 -8.714 -14.218 1.00 94.69 83 MET A O 1
ATOM 736 N N . PHE A 1 84 ? -0.988 -8.158 -13.840 1.00 95.25 84 PHE A N 1
ATOM 737 C CA . PHE A 1 84 ? -1.125 -7.405 -15.084 1.00 95.25 84 PHE A CA 1
ATOM 738 C C . PHE A 1 84 ? -0.297 -6.118 -15.029 1.00 95.25 84 PHE A C 1
ATOM 740 O O . PHE A 1 84 ? 0.401 -5.786 -15.985 1.00 95.25 84 PHE A O 1
ATOM 747 N N . LEU A 1 85 ? -0.326 -5.417 -13.892 1.00 94.44 85 LEU A N 1
ATOM 748 C CA . LEU A 1 85 ? 0.447 -4.191 -13.697 1.00 94.44 85 LEU A CA 1
ATOM 749 C C . LEU A 1 85 ? 1.955 -4.448 -13.748 1.00 94.44 85 LEU A C 1
ATOM 751 O O . LEU A 1 85 ? 2.676 -3.683 -14.389 1.00 94.44 85 LEU A O 1
ATOM 755 N N . THR A 1 86 ? 2.437 -5.530 -13.130 1.00 94.88 86 THR A N 1
ATOM 756 C CA . THR A 1 86 ? 3.862 -5.886 -13.187 1.00 94.88 86 THR A CA 1
ATOM 757 C C . THR A 1 86 ? 4.283 -6.258 -14.601 1.00 94.88 86 THR A C 1
ATOM 759 O O . THR A 1 86 ? 5.294 -5.749 -15.079 1.00 94.88 86 THR A O 1
ATOM 762 N N . PHE A 1 87 ? 3.490 -7.065 -15.309 1.00 97.31 87 PHE A N 1
ATOM 763 C CA . PHE A 1 87 ? 3.757 -7.408 -16.705 1.00 97.31 87 PHE A CA 1
ATOM 764 C C . PHE A 1 87 ? 3.831 -6.165 -17.602 1.00 97.31 87 PHE A C 1
ATOM 766 O O . PHE A 1 87 ? 4.806 -5.988 -18.332 1.00 97.31 87 PHE A O 1
ATOM 773 N N . CYS A 1 88 ? 2.849 -5.265 -17.504 1.00 96.88 88 CYS A N 1
ATOM 774 C CA . CYS A 1 88 ? 2.856 -3.997 -18.231 1.00 96.88 88 CYS A CA 1
ATOM 775 C C . CYS A 1 88 ? 4.083 -3.140 -17.884 1.00 96.88 88 CYS A C 1
ATOM 777 O O . CYS A 1 88 ? 4.699 -2.566 -18.780 1.00 96.88 88 CYS A O 1
ATOM 779 N N . GLY A 1 89 ? 4.478 -3.090 -16.608 1.00 96.38 89 GLY A N 1
ATOM 780 C CA . GLY A 1 89 ? 5.684 -2.388 -16.166 1.00 96.38 89 GLY A CA 1
ATOM 781 C C . GLY A 1 89 ? 6.960 -2.939 -16.806 1.00 96.38 89 GLY A C 1
ATOM 782 O O . GLY A 1 89 ? 7.759 -2.173 -17.346 1.00 96.38 89 GLY A O 1
ATOM 783 N N . PHE A 1 90 ? 7.130 -4.263 -16.819 1.00 97.50 90 PHE A N 1
ATOM 784 C CA . PHE A 1 90 ? 8.274 -4.903 -17.474 1.00 97.50 90 PHE A CA 1
ATOM 785 C C . PHE A 1 90 ? 8.268 -4.702 -18.988 1.00 97.50 90 PHE A C 1
ATOM 787 O O . PHE A 1 90 ? 9.320 -4.444 -19.570 1.00 97.50 90 PHE A O 1
ATOM 794 N N . LEU A 1 91 ? 7.098 -4.764 -19.625 1.00 97.50 91 LEU A N 1
ATOM 795 C CA . LEU A 1 91 ? 6.964 -4.520 -21.057 1.00 97.50 91 LEU A CA 1
ATOM 796 C C . LEU A 1 91 ? 7.385 -3.090 -21.422 1.00 97.50 91 LEU A C 1
ATOM 798 O O . LEU A 1 91 ? 8.166 -2.895 -22.350 1.00 97.50 91 LEU A O 1
ATOM 802 N N . LEU A 1 92 ? 6.922 -2.091 -20.666 1.00 97.19 92 LEU A N 1
ATOM 803 C CA . LEU A 1 92 ? 7.311 -0.693 -20.866 1.00 97.19 92 LEU A CA 1
ATOM 804 C C . LEU A 1 92 ? 8.813 -0.482 -20.652 1.00 97.19 92 LEU A C 1
ATOM 806 O O . LEU A 1 92 ? 9.451 0.207 -21.448 1.00 97.19 92 LEU A O 1
ATOM 810 N N . ALA A 1 93 ? 9.392 -1.108 -19.625 1.00 97.12 93 ALA A N 1
ATOM 811 C CA . ALA A 1 93 ? 10.830 -1.054 -19.379 1.00 97.12 93 ALA A CA 1
ATOM 812 C C . ALA A 1 93 ? 11.632 -1.700 -20.521 1.00 97.12 93 ALA A C 1
ATOM 814 O O . ALA A 1 93 ? 12.633 -1.136 -20.963 1.00 97.12 93 ALA A O 1
ATOM 815 N N . ALA A 1 94 ? 11.173 -2.840 -21.044 1.00 97.06 94 ALA A N 1
ATOM 816 C CA . ALA A 1 94 ? 11.799 -3.519 -22.173 1.00 97.06 94 ALA A CA 1
ATOM 817 C C . ALA A 1 94 ? 11.747 -2.667 -23.449 1.00 97.06 94 ALA A C 1
ATOM 819 O O . ALA A 1 94 ? 12.763 -2.520 -24.125 1.00 97.06 94 ALA A O 1
ATOM 820 N N . ILE A 1 95 ? 10.598 -2.050 -23.751 1.00 97.31 95 ILE A N 1
ATOM 821 C CA . ILE A 1 95 ? 10.449 -1.142 -24.898 1.00 97.31 95 ILE A CA 1
ATOM 822 C C . ILE A 1 95 ? 11.361 0.077 -24.734 1.00 97.31 95 ILE A C 1
ATOM 824 O O . ILE A 1 95 ? 12.095 0.419 -25.658 1.00 97.31 95 ILE A O 1
ATOM 828 N N . GLY A 1 96 ? 11.366 0.708 -23.557 1.00 97.19 96 GLY A N 1
ATOM 829 C CA . GLY A 1 96 ? 12.242 1.844 -23.266 1.00 97.19 96 GLY A CA 1
ATOM 830 C C . GLY A 1 96 ? 13.723 1.490 -23.424 1.00 97.19 96 GLY A C 1
ATOM 831 O O . GLY A 1 96 ? 14.460 2.203 -24.105 1.00 97.19 96 GLY A O 1
ATOM 832 N N . GLY A 1 97 ? 14.146 0.351 -22.871 1.00 96.69 97 GLY A N 1
ATOM 833 C CA . GLY A 1 97 ? 15.508 -0.163 -23.011 1.00 96.69 97 GLY A CA 1
ATOM 834 C C . GLY A 1 97 ? 15.876 -0.477 -24.461 1.00 96.69 97 GLY A C 1
ATOM 835 O O . GLY A 1 97 ? 16.962 -0.115 -24.911 1.00 96.69 97 GLY A O 1
ATOM 836 N N . PHE A 1 98 ? 14.960 -1.076 -25.223 1.00 96.25 98 PHE A N 1
ATOM 837 C CA . PHE A 1 98 ? 15.160 -1.358 -26.642 1.00 96.25 98 PHE A CA 1
ATOM 838 C C . PHE A 1 98 ? 15.301 -0.074 -27.467 1.00 96.25 98 PHE A C 1
ATOM 840 O O . PHE A 1 98 ? 16.230 0.042 -28.264 1.00 96.25 98 PHE A O 1
ATOM 847 N N . CYS A 1 99 ? 14.437 0.920 -27.244 1.00 96.19 99 CYS A N 1
ATOM 848 C CA . CYS A 1 99 ? 14.521 2.224 -27.902 1.00 96.19 99 CYS A CA 1
ATOM 849 C C . CYS A 1 99 ? 15.851 2.930 -27.603 1.00 96.19 99 CYS A C 1
ATOM 851 O O . CYS A 1 99 ? 16.485 3.458 -28.518 1.00 96.19 99 CYS A O 1
ATOM 853 N N . LEU A 1 100 ? 16.300 2.904 -26.344 1.00 95.50 100 LEU A N 1
ATOM 854 C CA . LEU A 1 100 ? 17.589 3.470 -25.937 1.00 95.50 100 LEU A CA 1
ATOM 855 C C . LEU A 1 100 ? 18.765 2.742 -26.596 1.00 95.50 100 LEU A C 1
ATOM 857 O O . LEU A 1 100 ? 19.661 3.390 -27.134 1.00 95.50 100 LEU A O 1
ATOM 861 N N . PHE A 1 101 ? 18.747 1.408 -26.603 1.00 93.94 101 PHE A N 1
ATOM 862 C CA . PHE A 1 101 ? 19.774 0.596 -27.254 1.00 93.94 101 PHE A CA 1
ATOM 863 C C . PHE A 1 101 ? 19.832 0.857 -28.763 1.00 93.94 101 PHE A C 1
ATOM 865 O O . PHE A 1 101 ? 20.911 1.039 -29.329 1.00 93.94 101 PHE A O 1
ATOM 872 N N . TRP A 1 102 ? 18.673 0.937 -29.415 1.00 93.81 102 TRP A N 1
ATOM 873 C CA . TRP A 1 102 ? 18.577 1.229 -30.839 1.00 93.81 102 TRP A CA 1
ATOM 874 C C . TRP A 1 102 ? 19.107 2.629 -31.171 1.00 93.81 102 TRP A C 1
ATOM 876 O O . TRP A 1 102 ? 19.923 2.777 -32.084 1.00 93.81 102 TRP A O 1
ATOM 886 N N . ALA A 1 103 ? 18.721 3.649 -30.399 1.00 93.56 103 ALA A N 1
ATOM 887 C CA . ALA A 1 103 ? 19.240 5.007 -30.553 1.00 93.56 103 ALA A CA 1
ATOM 888 C C . ALA A 1 103 ? 20.765 5.062 -30.346 1.00 93.56 103 ALA A C 1
ATOM 890 O O . ALA A 1 103 ? 21.475 5.657 -31.159 1.00 93.56 103 ALA A O 1
ATOM 891 N N . TYR A 1 104 ? 21.282 4.381 -29.319 1.00 93.00 104 TYR A N 1
ATOM 892 C CA . TYR A 1 104 ? 22.717 4.269 -29.062 1.00 93.00 104 TYR A CA 1
ATOM 893 C C . TYR A 1 104 ? 23.466 3.621 -30.235 1.00 93.00 104 TYR A C 1
ATOM 895 O O . TYR A 1 104 ? 24.457 4.172 -30.717 1.00 93.00 104 TYR A O 1
ATOM 903 N N . GLY A 1 105 ? 22.964 2.496 -30.754 1.00 90.00 105 GLY A N 1
ATOM 904 C CA . GLY A 1 105 ? 23.546 1.820 -31.914 1.00 90.00 105 GLY A CA 1
ATOM 905 C C . GLY A 1 105 ? 23.568 2.708 -33.162 1.00 90.00 105 GLY A C 1
ATOM 906 O O . GLY A 1 105 ? 24.576 2.766 -33.865 1.00 90.00 105 GLY A O 1
ATOM 907 N N . ARG A 1 106 ? 22.495 3.472 -33.412 1.00 88.62 106 ARG A N 1
ATOM 908 C CA . ARG A 1 106 ? 22.430 4.430 -34.530 1.00 88.62 106 ARG A CA 1
ATOM 909 C C . ARG A 1 106 ? 23.447 5.561 -34.385 1.00 88.62 106 ARG A C 1
ATOM 911 O O . ARG A 1 106 ? 24.104 5.894 -35.368 1.00 88.62 106 ARG A O 1
ATOM 918 N N . ILE A 1 107 ? 23.616 6.114 -33.183 1.00 88.19 107 ILE A N 1
ATOM 919 C CA . ILE A 1 107 ? 24.620 7.155 -32.908 1.00 88.19 107 ILE A CA 1
ATOM 920 C C . ILE A 1 107 ? 26.039 6.602 -33.094 1.00 88.19 107 ILE A C 1
ATOM 922 O O . ILE A 1 107 ? 26.866 7.247 -33.737 1.00 88.19 107 ILE A O 1
ATOM 926 N N . MET A 1 108 ? 26.322 5.393 -32.601 1.00 84.88 108 MET A N 1
ATOM 927 C CA . MET A 1 108 ? 27.635 4.758 -32.756 1.00 84.88 108 MET A CA 1
ATOM 928 C C . MET A 1 108 ? 27.971 4.442 -34.217 1.00 84.88 108 MET A C 1
ATOM 930 O O . MET A 1 108 ? 29.102 4.673 -34.640 1.00 84.88 108 MET A O 1
ATOM 934 N N . LEU A 1 109 ? 27.002 3.981 -35.014 1.00 79.19 109 LEU A N 1
ATOM 935 C CA . LEU A 1 109 ? 27.191 3.747 -36.451 1.00 79.19 109 LEU A CA 1
ATOM 936 C C . LEU A 1 109 ? 27.476 5.050 -37.215 1.00 79.19 109 LEU A C 1
ATOM 938 O O . LEU A 1 109 ? 28.386 5.084 -38.043 1.00 79.19 109 LEU A O 1
ATOM 942 N N . LEU A 1 110 ? 26.762 6.136 -36.903 1.00 74.88 110 LEU A N 1
ATOM 943 C CA . LEU A 1 110 ? 27.048 7.463 -37.465 1.00 74.88 110 LEU A CA 1
ATOM 944 C C . LEU A 1 110 ? 28.442 7.965 -37.044 1.00 74.88 110 LEU A C 1
ATOM 946 O O . LEU A 1 110 ? 29.197 8.473 -37.873 1.00 74.88 110 LEU A O 1
ATOM 950 N N . GLY A 1 111 ? 28.833 7.755 -35.784 1.00 68.69 111 GLY A N 1
ATOM 951 C CA . GLY A 1 111 ? 30.178 8.062 -35.289 1.00 68.69 111 GLY A CA 1
ATOM 952 C C . GLY A 1 111 ? 31.282 7.233 -35.960 1.00 68.69 111 GLY A C 1
ATOM 953 O O . GLY A 1 111 ? 32.362 7.756 -36.241 1.00 68.69 111 GLY A O 1
ATOM 954 N N . ALA A 1 112 ? 31.015 5.963 -36.276 1.00 66.19 112 ALA A N 1
ATOM 955 C CA . ALA A 1 112 ? 31.941 5.087 -36.992 1.00 66.19 112 ALA A CA 1
ATOM 956 C C . ALA A 1 112 ? 32.154 5.536 -38.448 1.00 66.19 112 ALA A C 1
ATOM 958 O O . ALA A 1 112 ? 33.294 5.567 -38.913 1.00 66.19 112 ALA A O 1
ATOM 959 N N . GLN A 1 113 ? 31.093 5.962 -39.145 1.00 61.41 113 GLN A N 1
ATOM 960 C CA . GLN A 1 113 ? 31.201 6.535 -40.493 1.00 61.41 113 GLN A CA 1
ATOM 961 C C . GLN A 1 113 ? 32.004 7.846 -40.502 1.00 61.41 113 GLN A C 1
ATOM 963 O O . GLN A 1 113 ? 32.852 8.040 -41.374 1.00 61.41 113 GLN A O 1
ATOM 968 N N . CYS A 1 114 ? 31.811 8.717 -39.505 1.00 57.47 114 CYS A N 1
ATOM 969 C CA . CYS A 1 114 ? 32.622 9.929 -39.346 1.00 57.47 114 CYS A CA 1
ATOM 970 C C . CYS A 1 114 ? 34.105 9.618 -39.073 1.00 57.47 114 CYS A C 1
ATOM 972 O O . CYS A 1 114 ? 34.973 10.282 -39.636 1.00 57.47 114 CYS A O 1
ATOM 974 N N . ARG A 1 115 ? 34.412 8.593 -38.261 1.00 57.47 115 ARG A N 1
ATOM 975 C CA . ARG A 1 115 ? 35.797 8.166 -37.977 1.00 57.47 115 ARG A CA 1
ATOM 976 C C . ARG A 1 115 ? 36.494 7.546 -39.190 1.00 57.47 115 ARG A C 1
ATOM 978 O O . ARG A 1 115 ? 37.653 7.864 -39.427 1.00 57.47 115 ARG A O 1
ATOM 985 N N . TYR A 1 116 ? 35.807 6.709 -39.973 1.00 54.03 116 TYR A N 1
ATOM 986 C CA . TYR A 1 116 ? 36.389 6.089 -41.175 1.00 54.03 116 TYR A CA 1
ATOM 987 C C . TYR A 1 116 ? 36.709 7.128 -42.264 1.00 54.03 116 TYR A C 1
ATOM 989 O O . TYR A 1 116 ? 37.705 7.021 -42.971 1.00 54.03 116 TYR A O 1
ATOM 997 N N . ARG A 1 117 ? 35.909 8.198 -42.361 1.00 52.88 117 ARG A N 1
ATOM 998 C CA . ARG A 1 117 ? 36.123 9.271 -43.345 1.00 52.88 117 ARG A CA 1
ATOM 999 C C . ARG A 1 117 ? 37.329 10.175 -43.037 1.00 52.88 117 ARG A C 1
ATOM 1001 O O . ARG A 1 117 ? 37.766 10.897 -43.924 1.00 52.88 117 ARG A O 1
ATOM 1008 N N . TYR A 1 118 ? 37.888 10.117 -41.826 1.00 52.25 118 TYR A N 1
ATOM 1009 C CA . TYR A 1 118 ? 39.066 10.899 -41.420 1.00 52.25 118 TYR A CA 1
ATOM 1010 C C . TYR A 1 118 ? 40.409 10.164 -41.592 1.00 52.25 118 TYR A C 1
ATOM 1012 O O . TYR A 1 118 ? 41.453 10.798 -41.479 1.00 52.25 118 TYR A O 1
ATOM 1020 N N . SER A 1 119 ? 40.428 8.856 -41.887 1.00 52.59 119 SER A N 1
ATOM 1021 C CA . SER A 1 119 ? 41.680 8.084 -42.002 1.00 52.59 119 SER A CA 1
ATOM 1022 C C . SER A 1 119 ? 42.326 8.112 -43.391 1.00 52.59 119 SER A C 1
ATOM 1024 O O . SER A 1 119 ? 43.281 7.379 -43.628 1.00 52.59 119 SER A O 1
ATOM 1026 N N . THR A 1 120 ? 41.841 8.943 -44.314 1.00 57.06 120 THR A N 1
ATOM 1027 C CA . THR A 1 120 ? 42.477 9.114 -45.630 1.00 57.06 120 THR A CA 1
ATOM 1028 C C . THR A 1 120 ? 43.241 10.433 -45.653 1.00 57.06 120 THR A C 1
ATOM 1030 O O . THR A 1 120 ? 42.810 11.403 -46.266 1.00 57.06 120 THR A O 1
ATOM 1033 N N . VAL A 1 121 ? 44.371 10.487 -44.946 1.00 62.56 121 VAL A N 1
ATOM 1034 C CA . VAL A 1 121 ? 45.395 11.510 -45.196 1.00 62.56 121 VAL A CA 1
ATOM 1035 C C . VAL A 1 121 ? 46.503 10.805 -45.975 1.00 62.56 121 VAL A C 1
ATOM 1037 O O . VAL A 1 121 ? 47.164 9.938 -45.402 1.00 62.56 121 VAL A O 1
ATOM 1040 N N . PRO A 1 122 ? 46.695 11.080 -47.277 1.00 56.75 122 PRO A N 1
ATOM 1041 C CA . PRO A 1 122 ? 47.822 10.514 -47.997 1.00 56.75 122 PRO A CA 1
ATOM 1042 C C . PRO A 1 122 ? 49.101 11.110 -47.404 1.00 56.75 122 PRO A C 1
ATOM 1044 O O . PRO A 1 122 ? 49.308 12.323 -47.429 1.00 56.75 122 PRO A O 1
ATOM 1047 N N . SER A 1 123 ? 49.955 10.257 -46.842 1.00 64.69 123 SER A N 1
ATOM 1048 C CA . SER A 1 123 ? 51.308 10.622 -46.431 1.00 64.69 123 SER A CA 1
ATOM 1049 C C . SER A 1 123 ? 52.147 10.874 -47.685 1.00 64.69 123 SER A C 1
ATOM 1051 O O . SER A 1 123 ? 52.817 9.974 -48.194 1.00 64.69 123 SER A O 1
ATOM 1053 N N . ILE A 1 124 ? 52.070 12.088 -48.229 1.00 59.88 124 ILE A N 1
ATOM 1054 C CA . ILE A 1 124 ? 52.935 12.521 -49.323 1.00 59.88 124 ILE A CA 1
ATOM 1055 C C . ILE A 1 124 ? 54.283 12.952 -48.722 1.00 59.88 124 ILE A C 1
ATOM 1057 O O . ILE A 1 124 ? 54.425 14.056 -48.214 1.00 59.88 124 ILE A O 1
ATOM 1061 N N . ILE A 1 125 ? 55.230 12.009 -48.773 1.00 57.03 125 ILE A N 1
ATOM 1062 C CA . ILE A 1 125 ? 56.650 12.164 -49.140 1.00 57.03 125 ILE A CA 1
ATOM 1063 C C . ILE A 1 125 ? 57.477 13.191 -48.333 1.00 57.03 125 ILE A C 1
ATOM 1065 O O . ILE A 1 125 ? 57.466 14.388 -48.604 1.00 57.03 125 ILE A O 1
ATOM 1069 N N . CYS A 1 126 ? 58.328 12.684 -47.431 1.00 59.00 126 CYS A N 1
ATOM 1070 C CA . CYS A 1 126 ? 59.572 13.358 -47.036 1.00 59.00 126 CYS A CA 1
ATOM 1071 C C . CYS A 1 126 ? 60.610 13.230 -48.168 1.00 59.00 126 CYS A C 1
ATOM 1073 O O . CYS A 1 126 ? 60.870 12.102 -48.593 1.00 59.00 126 CYS A O 1
ATOM 1075 N N . PRO A 1 127 ? 61.270 14.309 -48.621 1.00 56.16 127 PRO A N 1
ATOM 1076 C CA . PRO A 1 127 ? 62.516 14.181 -49.363 1.00 56.16 127 PRO A CA 1
ATOM 1077 C C . PRO A 1 127 ? 63.663 13.893 -48.378 1.00 56.16 127 PRO A C 1
ATOM 1079 O O . PRO A 1 127 ? 63.835 14.588 -47.376 1.00 56.16 127 PRO A O 1
ATOM 1082 N N . SER A 1 128 ? 64.427 12.833 -48.638 1.00 63.62 128 SER A N 1
ATOM 1083 C CA . SER A 1 128 ? 65.647 12.475 -47.905 1.00 63.62 128 SER A CA 1
ATOM 1084 C C . SER A 1 128 ? 66.764 13.504 -48.144 1.00 63.62 128 SER A C 1
ATOM 1086 O O . SER A 1 128 ? 66.958 13.907 -49.293 1.00 63.62 128 SER A O 1
ATOM 1088 N N . PRO A 1 129 ? 67.556 13.885 -47.126 1.00 62.16 129 PRO A N 1
ATOM 1089 C CA . PRO A 1 129 ? 68.671 14.804 -47.295 1.00 62.16 129 PRO A CA 1
ATOM 1090 C C . PRO A 1 129 ? 69.967 14.013 -47.490 1.00 62.16 129 PRO A C 1
ATOM 1092 O O . PRO A 1 129 ? 70.667 13.787 -46.516 1.00 62.16 129 PRO A O 1
ATOM 1095 N N . PHE A 1 130 ? 70.284 13.549 -48.701 1.00 61.09 130 PHE A N 1
ATOM 1096 C CA . PHE A 1 130 ? 71.661 13.157 -49.050 1.00 61.09 130 PHE A CA 1
ATOM 1097 C C . PHE A 1 130 ? 71.766 12.772 -50.529 1.00 61.09 130 PHE A C 1
ATOM 1099 O O . PHE A 1 130 ? 71.192 11.761 -50.922 1.00 61.09 130 PHE A O 1
ATOM 1106 N N . ALA A 1 131 ? 72.477 13.576 -51.323 1.00 57.62 131 ALA A N 1
ATOM 1107 C CA . ALA A 1 131 ? 73.300 13.156 -52.467 1.00 57.62 131 ALA A CA 1
ATOM 1108 C C . ALA A 1 131 ? 73.673 14.389 -53.304 1.00 57.62 131 ALA A C 1
ATOM 1110 O O . ALA A 1 131 ? 72.982 14.690 -54.268 1.00 57.62 131 ALA A O 1
ATOM 1111 N N . LEU A 1 132 ? 74.745 15.088 -52.924 1.00 52.06 132 LEU A N 1
ATOM 1112 C CA . LEU A 1 132 ? 75.640 15.794 -53.851 1.00 52.06 132 LEU A CA 1
ATOM 1113 C C . LEU A 1 132 ? 77.035 15.841 -53.206 1.00 52.06 132 LEU A C 1
ATOM 1115 O O . LEU A 1 132 ? 77.442 16.839 -52.619 1.00 52.06 132 LEU A O 1
ATOM 1119 N N . GLU A 1 133 ? 77.715 14.701 -53.274 1.00 50.28 133 GLU A N 1
ATOM 1120 C CA . GLU A 1 133 ? 79.169 14.631 -53.434 1.00 50.28 133 GLU A CA 1
ATOM 1121 C C . GLU A 1 133 ? 79.408 14.427 -54.947 1.00 50.28 133 GLU A C 1
ATOM 1123 O O . GLU A 1 133 ? 78.546 13.833 -55.602 1.00 50.28 133 GLU A O 1
ATOM 1128 N N . GLU A 1 134 ? 80.536 14.925 -55.470 1.00 52.91 134 GLU A N 1
ATOM 1129 C CA . GLU A 1 134 ? 81.020 14.883 -56.873 1.00 52.91 134 GLU A CA 1
ATOM 1130 C C . GLU A 1 134 ? 80.715 16.102 -57.782 1.00 52.91 134 GLU A C 1
ATOM 1132 O O . GLU A 1 134 ? 79.907 16.011 -58.711 1.00 52.91 134 GLU A O 1
ATOM 1137 N N . LEU A 1 135 ? 81.409 17.233 -57.542 1.00 47.03 135 LEU A N 1
ATOM 1138 C CA . LEU A 1 135 ? 82.372 17.860 -58.486 1.00 47.03 135 LEU A CA 1
ATOM 1139 C C . LEU A 1 135 ? 83.090 19.077 -57.876 1.00 47.03 135 LEU A C 1
ATOM 1141 O O . LEU A 1 135 ? 82.397 20.029 -57.452 1.00 47.03 135 LEU A O 1
#

Radius of gyration: 36.64 Å; chains: 1; bounding box: 106×35×92 Å

Sequence (135 aa):
MLQQYDHHWVFPYITIMYSTGPLFLSVIWKEYIRDYPPEMSRVRILMQDEYQKYSWSFFTHHIGNSWHGKDARFISWMGQHWMFLTFCGFLLAAIGGFCLFWAYGRIMLLGAQCRYRYSTVPSIICPSPFALEEL